Protein AF-A0AAW3YTH3-F1 (afdb_monomer)

Radius of gyration: 12.52 Å; Cα contacts (8 Å, |Δi|>4): 109; chains: 1; bounding box: 26×23×34 Å

Secondary structure (DSSP, 8-state):
-EEE-TTSPBPPTT--EEEEE-STT--S--TT-HHHHHHHEEE-TT--STT-EEEEEEEEE---TT-

Structure (mmCIF, N/CA/C/O backbone):
data_AF-A0AAW3YTH3-F1
#
_entry.id   AF-A0AAW3YTH3-F1
#
loop_
_atom_site.group_PDB
_atom_site.id
_atom_site.type_symbol
_atom_site.label_atom_id
_atom_site.label_alt_id
_atom_site.label_comp_id
_atom_site.label_asym_id
_atom_site.label_entity_id
_atom_site.label_seq_id
_atom_site.pdbx_PDB_ins_code
_atom_site.Cartn_x
_atom_site.Cartn_y
_atom_site.Cartn_z
_atom_site.occupancy
_atom_site.B_iso_or_equiv
_atom_site.auth_seq_id
_atom_site.auth_comp_id
_atom_site.auth_asym_id
_atom_site.auth_atom_id
_atom_site.pdbx_PDB_model_num
ATOM 1 N N . LEU A 1 1 ? 0.461 5.988 3.100 1.00 94.38 1 LEU A N 1
ATOM 2 C CA . LEU A 1 1 ? 0.105 4.616 3.521 1.00 94.38 1 LEU A CA 1
ATOM 3 C C . LEU A 1 1 ? -1.406 4.568 3.614 1.00 94.38 1 LEU A C 1
ATOM 5 O O . LEU A 1 1 ? -1.983 5.542 4.084 1.00 94.38 1 LEU A O 1
ATOM 9 N N . TYR A 1 2 ? -2.023 3.497 3.134 1.00 97.06 2 TYR A N 1
ATOM 10 C CA . TYR A 1 2 ? -3.472 3.321 3.124 1.00 97.06 2 TYR A CA 1
ATOM 11 C C . TYR A 1 2 ? -3.817 1.941 3.682 1.00 97.06 2 TYR A C 1
A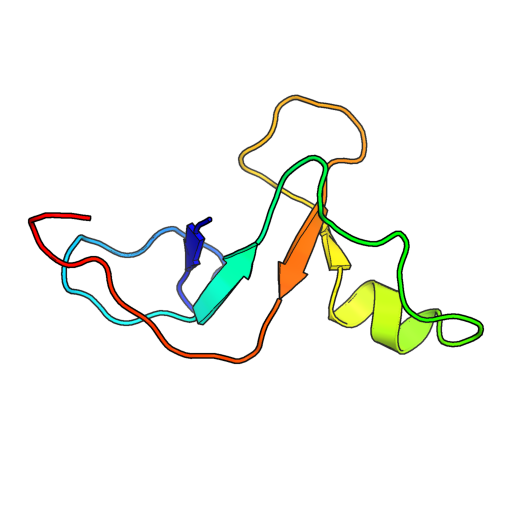TOM 13 O O . TYR A 1 2 ? -3.070 0.992 3.458 1.00 97.06 2 TYR A O 1
ATOM 21 N N . ILE A 1 3 ? -4.943 1.842 4.386 1.00 98.00 3 ILE A N 1
ATOM 22 C CA . ILE A 1 3 ? -5.554 0.569 4.781 1.00 98.00 3 ILE A CA 1
ATOM 23 C C . ILE A 1 3 ? -6.841 0.453 3.970 1.00 98.00 3 ILE A C 1
ATOM 25 O O . ILE A 1 3 ? -7.734 1.288 4.135 1.00 98.00 3 ILE A O 1
ATOM 29 N N . LEU A 1 4 ? -6.899 -0.516 3.056 1.00 98.25 4 LEU A N 1
ATOM 30 C CA . LEU A 1 4 ? -7.967 -0.626 2.061 1.00 98.25 4 LEU A CA 1
ATOM 31 C C . LEU A 1 4 ? -8.765 -1.924 2.216 1.00 98.25 4 LEU A C 1
ATOM 33 O O . LEU A 1 4 ? -8.219 -2.957 2.607 1.00 98.25 4 LEU A O 1
ATOM 37 N N . ASP A 1 5 ? -10.050 -1.877 1.884 1.00 97.44 5 ASP A N 1
ATOM 38 C CA . ASP A 1 5 ? -10.886 -3.065 1.733 1.00 97.44 5 ASP A CA 1
ATOM 39 C C . ASP A 1 5 ? -10.648 -3.776 0.384 1.00 97.44 5 ASP A C 1
ATOM 41 O O . ASP A 1 5 ? -9.820 -3.376 -0.441 1.00 97.44 5 ASP A O 1
ATOM 45 N N . ALA A 1 6 ? -11.397 -4.856 0.144 1.00 94.88 6 ALA A N 1
ATOM 46 C CA . ALA A 1 6 ? -11.310 -5.636 -1.090 1.00 94.88 6 ALA A CA 1
ATOM 47 C C . ALA A 1 6 ? -11.759 -4.859 -2.344 1.00 94.88 6 ALA A C 1
ATOM 49 O O . ALA A 1 6 ? -11.459 -5.275 -3.463 1.00 94.88 6 ALA A O 1
ATOM 50 N N . GLN A 1 7 ? -12.473 -3.746 -2.170 1.00 95.44 7 GLN A N 1
ATOM 51 C CA . GLN A 1 7 ? -12.926 -2.844 -3.226 1.00 95.44 7 GLN A CA 1
ATOM 52 C C . GLN A 1 7 ? -11.942 -1.678 -3.442 1.00 95.44 7 GLN A C 1
ATOM 54 O O . GLN A 1 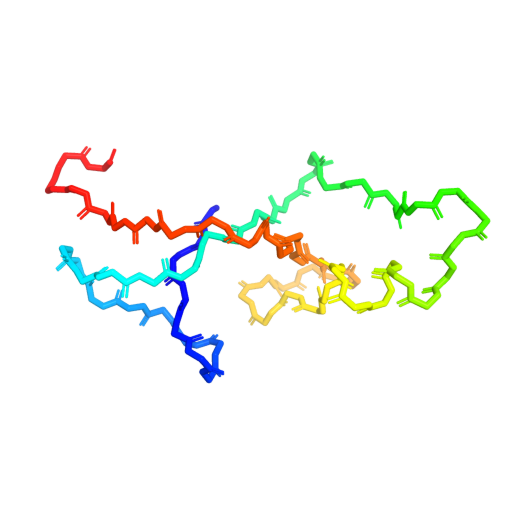7 ? -12.198 -0.793 -4.263 1.00 95.44 7 GLN A O 1
ATOM 59 N N . GLY A 1 8 ? -10.808 -1.671 -2.733 1.00 95.19 8 GLY A N 1
ATOM 60 C CA . GLY A 1 8 ? -9.794 -0.625 -2.821 1.00 95.19 8 GLY A CA 1
ATOM 61 C C . GLY A 1 8 ? -10.209 0.684 -2.150 1.00 95.19 8 GLY A C 1
ATOM 62 O O . GLY A 1 8 ? -9.643 1.727 -2.471 1.0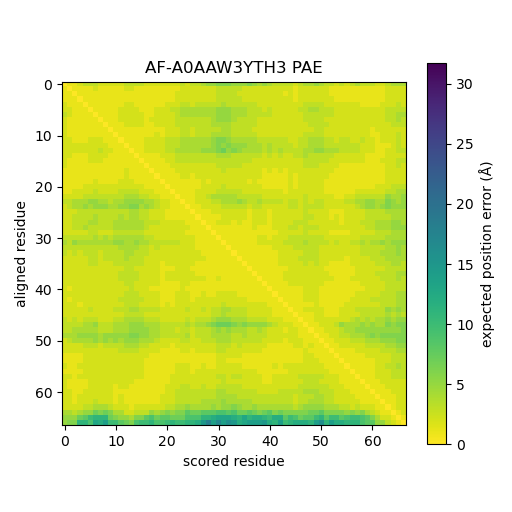0 95.19 8 GLY A O 1
ATOM 63 N N . GLN A 1 9 ? -11.198 0.656 -1.252 1.00 97.25 9 GLN A N 1
ATOM 64 C CA . GLN A 1 9 ? -11.662 1.832 -0.519 1.00 97.25 9 GLN A CA 1
ATOM 65 C C . GLN A 1 9 ? -11.011 1.907 0.867 1.00 97.25 9 GLN A C 1
ATOM 67 O O . GLN A 1 9 ? -10.781 0.867 1.488 1.00 97.25 9 GLN A O 1
ATOM 72 N N . PRO A 1 10 ? -10.711 3.113 1.387 1.00 97.25 10 PRO A N 1
ATOM 73 C CA . PRO A 1 10 ? -10.224 3.266 2.751 1.00 97.25 10 PRO A CA 1
ATOM 74 C C . PRO A 1 10 ? -11.213 2.710 3.776 1.00 97.25 10 PRO A C 1
ATOM 76 O O . PRO A 1 10 ? -12.400 3.039 3.748 1.00 97.25 10 PRO A O 1
ATOM 79 N N . VAL A 1 11 ? -10.712 1.909 4.713 1.00 97.69 11 VAL A N 1
ATOM 80 C CA . VAL A 1 11 ? -11.525 1.407 5.828 1.00 97.69 11 VAL A CA 1
ATOM 81 C C . VAL A 1 11 ? -11.608 2.434 6.968 1.00 97.69 11 VAL A C 1
ATOM 83 O O . VAL A 1 11 ? -10.699 3.256 7.124 1.00 97.69 11 VAL A O 1
ATOM 86 N N . PRO A 1 12 ? -12.663 2.394 7.806 1.00 96.31 12 PRO A N 1
ATOM 87 C CA . PRO A 1 12 ? -12.742 3.225 9.006 1.00 96.31 12 PRO A CA 1
ATOM 88 C C . PRO A 1 12 ? -11.606 2.953 10.006 1.00 96.31 12 PRO A C 1
ATOM 90 O O . PRO A 1 12 ? -11.000 1.881 10.023 1.00 96.31 12 PRO A O 1
ATOM 93 N N . LEU A 1 13 ? -11.353 3.911 10.902 1.00 95.62 13 LEU A N 1
ATOM 94 C CA . LEU A 1 13 ? -10.359 3.761 11.969 1.00 95.62 13 LEU A CA 1
ATOM 95 C C . LEU A 1 13 ? -10.669 2.537 12.850 1.00 95.62 13 LEU A C 1
ATOM 97 O O . LEU A 1 13 ? -11.820 2.290 13.206 1.00 95.62 13 LEU A O 1
ATOM 101 N N . GLY A 1 14 ? -9.641 1.754 13.188 1.00 95.81 14 GLY A N 1
ATOM 102 C CA . GLY A 1 14 ? -9.778 0.509 13.948 1.00 95.81 14 GLY A CA 1
ATOM 103 C C . GLY A 1 14 ? -10.278 -0.703 13.148 1.00 95.81 14 GLY A C 1
ATOM 104 O O . GLY A 1 14 ? -10.200 -1.824 13.654 1.00 95.81 14 GLY A O 1
ATOM 105 N N . VAL A 1 15 ? -10.740 -0.525 11.905 1.00 97.69 15 VAL A N 1
ATOM 106 C CA . VAL A 1 15 ? -11.170 -1.628 11.033 1.00 97.69 15 VAL A CA 1
ATOM 107 C C . VAL A 1 15 ? -9.966 -2.199 10.288 1.00 97.69 15 VAL A C 1
ATOM 109 O O . VAL A 1 15 ? -9.080 -1.466 9.852 1.00 97.69 15 VAL A O 1
ATOM 112 N N . ALA A 1 16 ? -9.912 -3.527 10.180 1.00 97.94 16 ALA A N 1
ATOM 113 C CA . ALA A 1 16 ? -8.847 -4.210 9.459 1.00 97.94 16 ALA A CA 1
ATOM 114 C C . ALA A 1 16 ? -9.035 -4.099 7.938 1.00 97.94 16 ALA A C 1
ATOM 116 O O . ALA A 1 16 ? -10.147 -4.233 7.431 1.00 97.94 16 ALA A O 1
ATOM 117 N N . GLY A 1 17 ? -7.926 -3.927 7.226 1.00 98.38 17 GLY A N 1
ATOM 118 C CA . GLY A 1 17 ? -7.838 -3.980 5.770 1.00 98.38 17 GLY A CA 1
ATOM 119 C C . GLY A 1 17 ? -6.408 -4.274 5.324 1.00 98.38 17 GLY A C 1
ATOM 120 O O . GLY A 1 17 ? -5.519 -4.482 6.151 1.00 98.38 17 GLY A O 1
ATOM 121 N N . GLU A 1 18 ? -6.173 -4.309 4.019 1.00 98.56 18 GLU A N 1
ATOM 122 C CA . GLU A 1 18 ? -4.847 -4.563 3.460 1.00 98.56 18 GLU A CA 1
ATOM 123 C C . GLU A 1 18 ? -4.011 -3.276 3.403 1.00 98.56 18 GLU A C 1
ATOM 125 O O . GLU A 1 18 ? -4.477 -2.222 2.952 1.00 98.56 18 GLU A O 1
ATOM 130 N N . ILE A 1 19 ? -2.753 -3.370 3.830 1.00 98.38 19 ILE A N 1
ATOM 131 C CA . ILE A 1 19 ? -1.793 -2.268 3.814 1.00 98.38 19 ILE A CA 1
ATOM 132 C C . ILE A 1 19 ? -1.329 -2.004 2.374 1.00 98.38 19 ILE A C 1
ATOM 134 O O . ILE A 1 19 ? -0.875 -2.894 1.658 1.00 98.38 19 ILE A O 1
ATOM 138 N N . HIS A 1 20 ? -1.410 -0.741 1.959 1.00 98.38 20 HIS A N 1
ATOM 139 C CA . HIS A 1 20 ? -0.930 -0.256 0.668 1.00 98.38 20 HIS A CA 1
ATOM 140 C C . HIS A 1 20 ? 0.021 0.933 0.849 1.00 98.38 20 HIS A C 1
ATOM 142 O O . HIS A 1 20 ? -0.243 1.871 1.612 1.00 98.38 20 HIS A O 1
ATOM 148 N N . ILE A 1 21 ? 1.139 0.922 0.122 1.00 98.00 21 ILE A N 1
ATOM 149 C CA . ILE A 1 21 ? 2.191 1.944 0.230 1.00 98.00 21 ILE A CA 1
ATOM 150 C C . ILE A 1 21 ? 2.245 2.772 -1.054 1.00 98.00 21 ILE A C 1
ATOM 152 O O . ILE A 1 21 ? 2.483 2.230 -2.126 1.00 98.00 21 ILE A O 1
ATOM 156 N N . GLY A 1 22 ? 2.054 4.087 -0.934 1.00 96.88 22 GLY A N 1
ATOM 157 C CA . GLY A 1 22 ? 2.208 5.062 -2.020 1.00 96.88 22 GLY A CA 1
ATOM 158 C C . GLY A 1 22 ? 3.404 5.996 -1.807 1.00 96.88 22 GLY A C 1
ATOM 159 O O . GLY A 1 22 ? 4.055 5.961 -0.760 1.00 96.88 22 GLY A O 1
ATOM 160 N N . GLY A 1 23 ? 3.653 6.876 -2.777 1.00 95.25 23 GLY A N 1
ATOM 161 C CA . GLY A 1 23 ? 4.653 7.947 -2.687 1.00 95.25 23 GLY A CA 1
ATOM 162 C C . GLY A 1 23 ? 6.024 7.612 -3.286 1.00 95.25 23 GLY A C 1
ATOM 163 O O . GLY A 1 23 ? 6.215 6.597 -3.952 1.00 95.25 23 GLY A O 1
ATOM 164 N N . VAL A 1 24 ? 6.998 8.499 -3.054 1.00 93.75 24 VAL A N 1
ATOM 165 C CA . VAL A 1 24 ? 8.309 8.497 -3.742 1.00 93.75 24 VAL A CA 1
ATOM 166 C C . VAL A 1 24 ? 9.166 7.249 -3.492 1.00 93.75 24 VAL A C 1
ATOM 168 O O . VAL A 1 24 ? 10.051 6.951 -4.286 1.00 93.75 24 VAL A O 1
ATOM 171 N N . GLY A 1 25 ? 8.907 6.516 -2.404 1.00 93.81 25 GLY A N 1
ATOM 172 C CA . GLY A 1 25 ? 9.620 5.282 -2.058 1.00 93.81 25 GLY A CA 1
ATOM 173 C C . GLY A 1 25 ? 9.120 4.032 -2.791 1.00 93.81 25 GLY A C 1
ATOM 174 O O . GLY A 1 25 ? 9.723 2.969 -2.657 1.00 93.81 25 GLY A O 1
ATOM 175 N N . VAL A 1 26 ? 8.029 4.125 -3.558 1.00 96.81 26 VAL A N 1
ATOM 176 C CA . VAL A 1 26 ? 7.487 2.985 -4.306 1.00 96.81 26 VAL A CA 1
ATOM 177 C C . VAL A 1 26 ? 8.421 2.622 -5.462 1.00 96.81 26 VAL A C 1
ATOM 179 O O . VAL A 1 26 ? 8.754 3.448 -6.314 1.00 96.81 26 VAL A O 1
ATOM 182 N N . ALA A 1 27 ? 8.832 1.355 -5.513 1.00 96.69 27 ALA A N 1
ATOM 183 C CA . ALA A 1 27 ? 9.738 0.860 -6.542 1.00 96.69 27 ALA A CA 1
ATOM 184 C C . ALA A 1 27 ? 9.139 0.951 -7.959 1.00 96.69 27 ALA A C 1
ATOM 186 O O . ALA A 1 27 ? 7.927 1.027 -8.174 1.00 96.69 27 ALA A O 1
ATOM 187 N N . ARG A 1 28 ? 10.001 0.876 -8.980 1.00 95.75 28 ARG A N 1
ATOM 188 C CA . ARG A 1 28 ? 9.558 0.802 -10.387 1.00 95.75 28 ARG A CA 1
ATOM 189 C C . ARG A 1 28 ? 8.816 -0.500 -10.688 1.00 95.75 28 ARG A C 1
ATOM 191 O O . ARG A 1 28 ? 7.950 -0.506 -11.556 1.00 95.75 28 ARG A O 1
ATOM 198 N N . GLY A 1 29 ? 9.134 -1.560 -9.958 1.00 97.19 29 GLY A N 1
ATOM 199 C CA . GLY A 1 29 ? 8.581 -2.892 -10.130 1.00 97.19 29 GLY A CA 1
ATOM 200 C C . GLY A 1 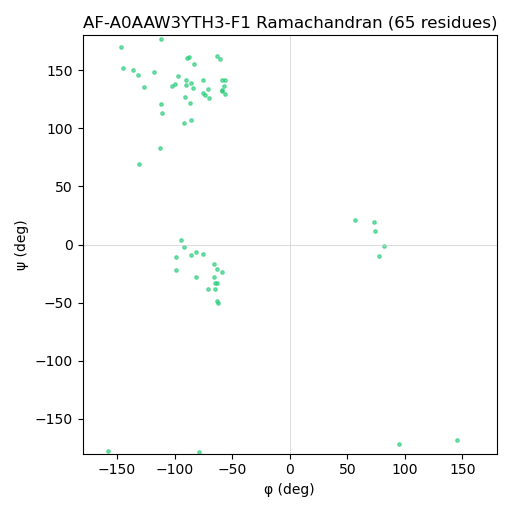29 ? 9.620 -3.958 -9.820 1.00 97.19 29 GLY A C 1
ATOM 201 O O . GLY A 1 29 ? 10.709 -3.664 -9.323 1.00 97.19 29 GLY A O 1
ATOM 202 N N . TYR A 1 30 ? 9.293 -5.192 -10.174 1.00 98.12 30 TYR A N 1
ATOM 203 C CA . TYR A 1 30 ? 10.212 -6.318 -10.119 1.00 98.12 30 TYR A CA 1
ATOM 204 C C . TYR A 1 30 ? 10.947 -6.464 -11.455 1.00 98.12 30 TYR A C 1
ATOM 206 O O . TYR A 1 30 ? 10.323 -6.566 -12.516 1.00 98.12 30 TYR A O 1
ATOM 214 N N . LEU A 1 31 ? 12.282 -6.503 -11.406 1.00 98.31 31 LEU A N 1
ATOM 215 C CA . LEU A 1 31 ? 13.120 -6.665 -12.595 1.00 98.31 31 LEU A CA 1
ATOM 216 C C . LEU A 1 31 ? 12.737 -7.944 -13.356 1.00 98.31 31 LEU A C 1
ATOM 218 O O . LEU A 1 31 ? 12.646 -9.019 -12.765 1.00 98.31 31 LEU A O 1
ATOM 222 N N . ASN A 1 32 ? 12.514 -7.817 -14.667 1.00 98.00 32 ASN A N 1
ATOM 223 C CA . ASN A 1 32 ? 12.132 -8.910 -15.571 1.00 98.00 32 ASN A CA 1
ATOM 224 C C . ASN A 1 32 ? 10.848 -9.664 -15.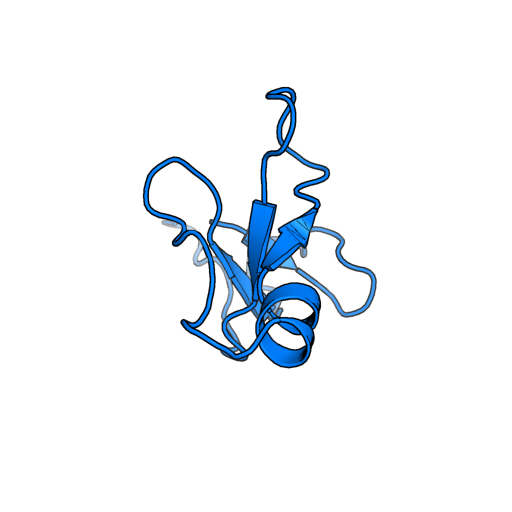173 1.00 98.00 32 ASN A C 1
ATOM 226 O O . ASN A 1 32 ? 10.634 -10.794 -15.609 1.00 98.00 32 ASN A O 1
ATOM 230 N N . ARG A 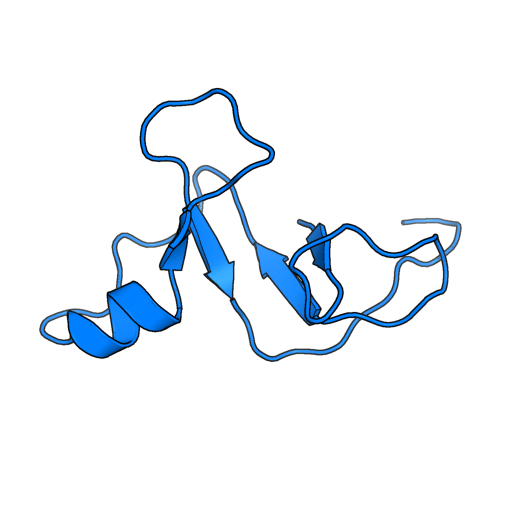1 33 ? 9.971 -9.054 -14.363 1.00 98.38 33 ARG A N 1
ATOM 231 C CA . ARG A 1 33 ? 8.678 -9.639 -13.972 1.00 98.38 33 ARG A CA 1
ATOM 232 C C . ARG A 1 33 ? 7.529 -8.640 -14.169 1.00 98.38 33 ARG A C 1
ATOM 234 O O . ARG A 1 33 ? 6.955 -8.163 -13.185 1.00 98.38 33 ARG A O 1
ATOM 241 N N . PRO A 1 34 ? 7.171 -8.306 -15.424 1.00 97.69 34 PRO A N 1
ATOM 242 C CA . PRO A 1 34 ? 6.150 -7.298 -15.719 1.00 97.69 34 PRO A CA 1
ATOM 243 C C . PRO A 1 34 ? 4.750 -7.695 -15.232 1.00 97.69 34 PRO A C 1
ATOM 245 O O . PRO A 1 34 ? 4.050 -6.848 -14.691 1.00 97.69 34 PRO A O 1
ATOM 248 N N . ALA A 1 35 ? 4.364 -8.973 -15.339 1.00 98.06 35 ALA A N 1
ATOM 249 C CA . ALA A 1 35 ? 3.057 -9.445 -14.869 1.00 98.06 35 ALA A CA 1
ATOM 250 C C . ALA A 1 35 ? 2.892 -9.270 -13.349 1.00 98.06 35 ALA A C 1
ATOM 252 O O . ALA A 1 35 ? 1.943 -8.639 -12.897 1.00 98.06 35 ALA A O 1
ATOM 253 N N . LEU A 1 36 ? 3.877 -9.729 -12.568 1.00 98.06 36 LEU A N 1
ATOM 254 C CA . LEU A 1 36 ? 3.875 -9.558 -11.111 1.00 98.06 36 LEU A CA 1
ATOM 255 C C . LEU A 1 36 ? 3.967 -8.079 -10.709 1.00 98.06 36 LEU A C 1
ATOM 257 O O . LEU A 1 36 ? 3.396 -7.663 -9.706 1.00 98.06 36 LEU A O 1
ATOM 261 N N . THR A 1 37 ? 4.679 -7.271 -11.500 1.00 98.25 37 THR A N 1
ATOM 262 C CA . THR A 1 37 ? 4.728 -5.821 -11.294 1.00 98.25 37 THR A CA 1
ATOM 263 C C . THR A 1 37 ? 3.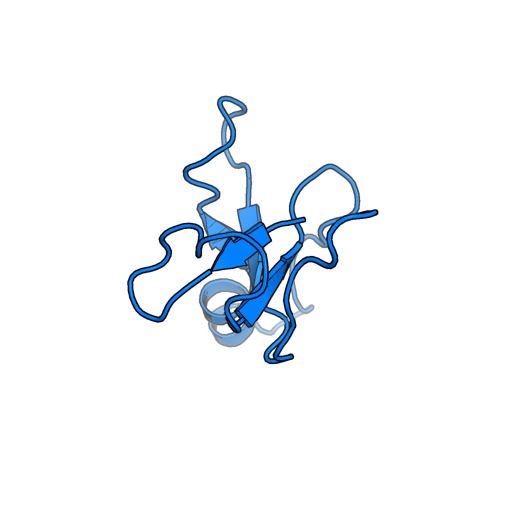346 -5.201 -11.471 1.00 98.25 37 THR A C 1
ATOM 265 O O . THR A 1 37 ? 2.919 -4.462 -10.597 1.00 98.25 37 THR A O 1
ATOM 268 N N . ALA A 1 38 ? 2.625 -5.516 -12.547 1.00 97.56 38 ALA A N 1
ATOM 269 C CA . ALA A 1 38 ? 1.278 -4.990 -12.769 1.00 97.56 38 ALA A CA 1
ATOM 270 C C . ALA A 1 38 ? 0.284 -5.443 -11.686 1.00 97.56 38 ALA A C 1
ATOM 272 O O . ALA A 1 38 ? -0.610 -4.691 -11.314 1.00 97.56 38 ALA A O 1
ATOM 273 N N . GLU A 1 39 ? 0.468 -6.650 -11.149 1.00 97.50 39 GLU A N 1
ATOM 274 C CA . GLU A 1 39 ? -0.365 -7.182 -10.070 1.00 97.50 39 GLU A CA 1
ATOM 275 C C . GLU A 1 39 ? -0.126 -6.483 -8.721 1.00 97.50 39 GLU A C 1
ATOM 277 O O . GLU A 1 39 ? -1.070 -6.274 -7.960 1.00 97.50 39 GLU A O 1
ATOM 282 N N . ARG A 1 40 ? 1.130 -6.138 -8.397 1.00 98.06 40 ARG A N 1
ATOM 283 C CA . ARG A 1 40 ? 1.495 -5.564 -7.088 1.00 98.06 40 ARG A CA 1
ATOM 284 C C . ARG A 1 40 ? 1.629 -4.048 -7.077 1.00 98.06 40 ARG A C 1
ATOM 286 O O . ARG A 1 40 ? 1.531 -3.459 -6.009 1.00 98.06 40 ARG A O 1
ATOM 293 N N . PHE A 1 41 ? 1.863 -3.417 -8.222 1.00 98.12 41 PHE A N 1
ATOM 294 C CA . PHE A 1 41 ? 2.033 -1.970 -8.363 1.00 98.12 41 PHE A CA 1
ATOM 295 C C . PHE A 1 41 ? 0.852 -1.396 -9.148 1.00 98.12 41 PHE A C 1
ATOM 297 O O . PHE A 1 41 ? 0.929 -1.206 -10.363 1.00 98.12 41 PHE A O 1
ATOM 304 N N . ILE A 1 42 ? -0.245 -1.146 -8.438 1.00 97.12 42 ILE A N 1
ATOM 305 C CA . ILE A 1 42 ? -1.529 -0.717 -9.003 1.00 97.12 42 ILE A CA 1
ATOM 306 C C . ILE A 1 42 ? -1.616 0.816 -9.093 1.00 97.12 42 ILE A C 1
ATOM 308 O O . ILE A 1 42 ? -0.864 1.498 -8.395 1.00 97.12 42 ILE A O 1
ATOM 312 N N . PRO A 1 43 ? -2.508 1.390 -9.922 1.00 97.00 43 PRO A N 1
ATOM 313 C CA . PRO A 1 43 ? -2.745 2.833 -9.938 1.00 97.00 43 PRO A CA 1
ATOM 314 C C . PRO A 1 43 ? -3.136 3.365 -8.555 1.00 97.00 43 PRO A C 1
ATOM 316 O O . PRO A 1 43 ? -3.878 2.706 -7.831 1.00 97.00 43 PRO A O 1
ATOM 319 N N . ASP A 1 44 ? -2.644 4.551 -8.201 1.00 97.06 44 ASP A N 1
ATOM 320 C CA . ASP A 1 44 ? -3.014 5.239 -6.962 1.00 97.06 44 ASP A CA 1
ATOM 321 C C . ASP A 1 44 ? -4.208 6.181 -7.206 1.00 97.06 44 ASP A C 1
ATOM 323 O O . ASP A 1 44 ? -4.016 7.245 -7.801 1.00 97.06 44 ASP A O 1
ATOM 327 N N . PRO A 1 45 ? -5.436 5.831 -6.768 1.00 95.12 45 PRO A N 1
ATOM 328 C CA . PRO A 1 45 ? -6.613 6.677 -6.964 1.00 95.12 45 PRO A CA 1
ATOM 329 C C . PRO A 1 45 ? -6.647 7.890 -6.019 1.00 95.12 45 PRO A C 1
ATOM 331 O O . PRO A 1 45 ? -7.508 8.753 -6.172 1.00 95.12 45 PRO A O 1
ATOM 334 N N . PHE A 1 46 ? -5.746 7.963 -5.035 1.00 95.44 46 PHE A N 1
ATOM 335 C CA . PHE A 1 46 ? -5.724 9.011 -4.012 1.00 95.44 46 PHE A CA 1
ATOM 336 C C . PHE A 1 46 ? -4.713 10.120 -4.320 1.00 95.44 46 PHE A C 1
ATOM 338 O O . PHE A 1 46 ? -4.708 11.158 -3.657 1.00 95.44 46 PHE A O 1
ATOM 345 N N . SER A 1 47 ? -3.845 9.912 -5.312 1.00 94.81 47 SER A N 1
ATOM 346 C CA . SER A 1 47 ? -2.842 10.881 -5.741 1.00 94.81 47 SER A CA 1
ATOM 347 C C . SER A 1 47 ? -3.293 11.634 -6.989 1.00 94.81 47 SER A C 1
ATOM 349 O O . SER A 1 47 ? -3.793 11.049 -7.944 1.00 94.81 47 SER A O 1
ATOM 351 N N . THR A 1 48 ? -3.045 12.943 -7.020 1.00 94.56 48 THR A N 1
ATOM 352 C CA . THR A 1 48 ? -3.231 13.773 -8.221 1.00 94.56 48 THR A CA 1
ATOM 353 C C . THR A 1 48 ? -2.015 13.758 -9.148 1.00 94.56 48 THR A C 1
ATOM 355 O O . THR A 1 48 ? -2.080 14.288 -10.257 1.00 94.56 48 THR A O 1
ATOM 358 N N . ALA A 1 49 ? -0.893 13.174 -8.714 1.00 95.00 49 ALA A N 1
ATOM 359 C CA . ALA A 1 49 ? 0.313 13.118 -9.524 1.00 95.00 49 ALA A CA 1
ATOM 360 C C . ALA A 1 49 ? 0.172 12.059 -10.641 1.00 95.00 49 ALA A C 1
ATOM 362 O O . ALA A 1 49 ? -0.195 10.911 -10.368 1.00 95.00 49 ALA A O 1
ATOM 363 N N . PRO A 1 50 ? 0.474 12.412 -11.906 1.00 94.00 50 PRO A N 1
ATOM 364 C CA . PRO A 1 50 ? 0.395 11.470 -13.016 1.00 94.00 50 PRO A CA 1
ATOM 365 C C . PRO A 1 50 ? 1.302 10.255 -12.812 1.00 94.00 50 PRO A C 1
ATOM 367 O O . PRO A 1 50 ? 2.482 10.390 -12.491 1.00 94.00 50 PRO A O 1
ATOM 370 N N . GLY A 1 51 ? 0.760 9.058 -13.042 1.00 93.38 51 GLY A N 1
ATOM 371 C CA . GLY A 1 51 ? 1.520 7.809 -12.938 1.00 93.38 51 GLY A CA 1
ATOM 372 C C . GLY A 1 51 ? 1.834 7.363 -11.505 1.00 93.38 51 GLY A C 1
ATOM 373 O O . GLY A 1 51 ? 2.636 6.441 -11.332 1.00 93.38 51 GLY A O 1
ATOM 374 N N . SER A 1 52 ? 1.217 7.978 -10.489 1.00 96.69 52 SER A N 1
ATOM 375 C CA . SER A 1 52 ? 1.285 7.497 -9.107 1.00 96.69 52 SER A CA 1
ATOM 376 C C . SER A 1 52 ? 0.751 6.073 -8.981 1.00 96.69 52 SER A C 1
ATOM 378 O O . SER A 1 52 ? -0.221 5.682 -9.634 1.00 96.69 52 SER A O 1
ATOM 380 N N . ARG A 1 53 ? 1.417 5.282 -8.137 1.00 97.69 53 ARG A N 1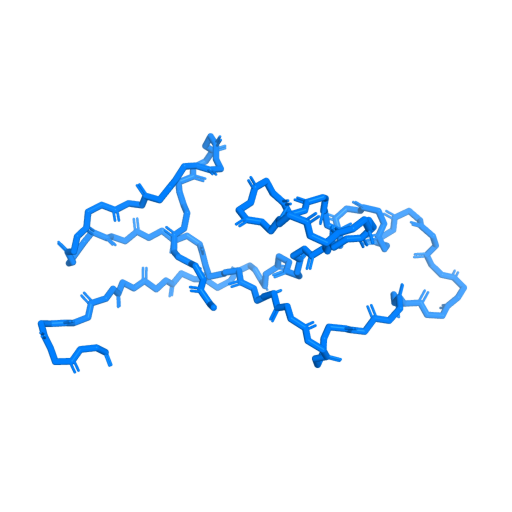
ATOM 381 C CA . ARG A 1 53 ? 1.126 3.863 -7.924 1.00 97.69 53 ARG A CA 1
ATOM 382 C C . ARG A 1 53 ? 1.160 3.521 -6.443 1.00 97.69 53 ARG A C 1
ATOM 384 O O . ARG A 1 53 ? 1.959 4.088 -5.695 1.00 97.69 53 ARG A O 1
ATOM 391 N N . LEU A 1 54 ? 0.357 2.536 -6.066 1.00 98.12 54 LEU A N 1
ATOM 392 C CA . LEU A 1 54 ? 0.402 1.875 -4.769 1.00 98.12 54 LEU A CA 1
ATOM 393 C C . LEU A 1 54 ? 1.089 0.519 -4.904 1.00 98.12 54 LEU A C 1
ATOM 395 O O . LEU A 1 54 ? 0.796 -0.243 -5.823 1.00 98.12 54 LEU A O 1
ATOM 399 N N . TYR A 1 55 ? 1.971 0.204 -3.961 1.00 98.44 55 TYR A N 1
ATOM 400 C CA . TYR A 1 55 ? 2.451 -1.150 -3.734 1.00 98.44 55 TYR A CA 1
ATOM 401 C C . TYR A 1 55 ? 1.494 -1.887 -2.794 1.00 98.44 55 TYR A C 1
ATOM 403 O O . TYR A 1 55 ? 1.261 -1.448 -1.665 1.00 98.44 55 TYR A O 1
ATOM 411 N N . LYS A 1 56 ? 0.958 -3.002 -3.283 1.00 98.00 56 LYS A N 1
ATOM 412 C CA . LYS A 1 56 ? 0.052 -3.911 -2.589 1.00 98.00 56 LYS A CA 1
ATOM 413 C C . LYS A 1 56 ? 0.867 -4.929 -1.784 1.00 98.00 56 LYS A C 1
ATOM 415 O O . LYS A 1 56 ? 1.523 -5.788 -2.382 1.00 98.00 56 LYS A O 1
ATOM 420 N N . THR A 1 57 ? 0.895 -4.794 -0.454 1.00 97.62 57 THR A N 1
ATOM 421 C CA . THR A 1 57 ? 1.859 -5.540 0.376 1.00 97.62 57 T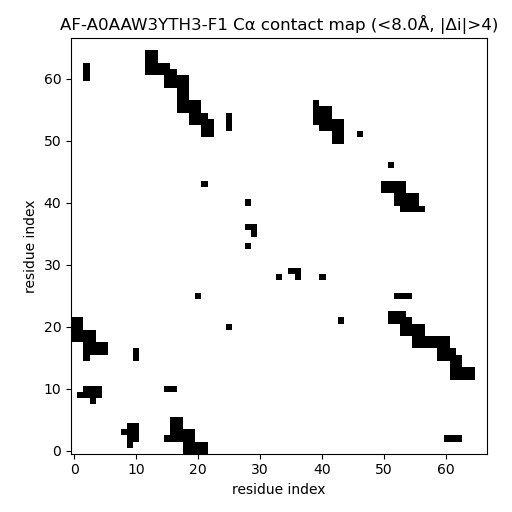HR A CA 1
ATOM 422 C C . THR A 1 57 ? 1.424 -6.975 0.662 1.00 97.62 57 THR A C 1
ATOM 424 O O . THR A 1 57 ? 2.284 -7.840 0.814 1.00 97.62 57 THR A O 1
ATOM 427 N N . GLY A 1 58 ? 0.114 -7.247 0.684 1.00 97.19 58 GLY A N 1
ATOM 428 C CA . GLY A 1 58 ? -0.454 -8.510 1.157 1.00 97.19 58 GLY A CA 1
ATOM 429 C C . GLY A 1 58 ? -0.594 -8.608 2.681 1.00 97.19 58 GLY A C 1
ATOM 430 O O . GLY A 1 58 ? -1.104 -9.614 3.171 1.00 97.19 58 GLY A O 1
ATOM 431 N N . ASP A 1 59 ? -0.177 -7.586 3.429 1.00 98.31 59 ASP A N 1
ATOM 432 C CA . ASP A 1 59 ? -0.265 -7.564 4.889 1.00 98.31 59 ASP A CA 1
ATOM 433 C C . ASP A 1 59 ? -1.589 -6.951 5.346 1.00 98.31 59 ASP A C 1
ATOM 435 O O . ASP A 1 59 ? -2.057 -5.957 4.789 1.00 98.31 59 ASP A O 1
ATOM 439 N N . LEU A 1 60 ? -2.171 -7.504 6.411 1.00 98.12 60 LEU A N 1
ATOM 440 C CA . LEU A 1 60 ? -3.335 -6.914 7.067 1.00 98.12 60 LEU A CA 1
ATOM 441 C C . LEU A 1 60 ? -2.902 -5.951 8.171 1.00 98.12 60 LEU A C 1
ATOM 443 O O . LEU A 1 60 ? -2.030 -6.258 8.983 1.00 98.12 60 LEU A O 1
ATOM 447 N N . GLY A 1 61 ? -3.569 -4.805 8.232 1.00 97.50 61 GLY A N 1
ATOM 448 C CA . GLY A 1 61 ? -3.353 -3.783 9.244 1.00 97.50 61 GLY A CA 1
ATOM 449 C C . GLY A 1 61 ? -4.643 -3.060 9.602 1.00 97.50 61 GLY A C 1
ATOM 450 O O . GLY A 1 61 ? -5.676 -3.217 8.955 1.00 97.50 61 GLY A O 1
ATOM 451 N N . ARG A 1 62 ? -4.575 -2.255 10.658 1.00 97.44 62 ARG A N 1
ATOM 452 C CA . ARG A 1 62 ? -5.609 -1.285 11.021 1.00 97.44 62 ARG A CA 1
ATOM 453 C C . ARG A 1 62 ? -4.940 -0.059 11.611 1.00 97.44 62 ARG A C 1
ATOM 455 O O . ARG A 1 62 ? -3.896 -0.185 12.246 1.00 97.44 62 ARG A O 1
ATOM 462 N N . TRP A 1 63 ? -5.581 1.087 11.458 1.00 96.19 63 TRP A N 1
ATOM 463 C CA . TRP A 1 63 ? -5.176 2.286 12.177 1.00 96.19 63 TRP A CA 1
ATOM 464 C C . TRP A 1 63 ? -5.515 2.165 13.657 1.00 96.19 63 TRP A C 1
ATOM 466 O O . TRP A 1 63 ? -6.629 1.752 14.006 1.00 96.19 63 TRP A O 1
ATOM 476 N N . LEU A 1 64 ? -4.562 2.527 14.512 1.00 94.81 64 LEU A N 1
ATOM 477 C CA . LEU A 1 64 ? -4.824 2.765 15.923 1.00 94.81 64 LEU A CA 1
ATOM 478 C C . LEU A 1 64 ? -5.249 4.233 16.117 1.00 94.81 64 LEU A C 1
ATOM 480 O O . LEU A 1 64 ? -5.050 5.056 15.224 1.00 94.81 64 LEU A O 1
ATOM 484 N N . PRO A 1 65 ? -5.897 4.584 17.242 1.00 90.00 65 PRO A N 1
ATOM 485 C CA . PRO A 1 65 ? -6.345 5.958 17.484 1.00 90.00 65 PRO A CA 1
ATOM 486 C C . PRO A 1 65 ? -5.221 7.005 17.478 1.00 90.00 65 PRO A C 1
ATOM 488 O O . PRO A 1 65 ? -5.493 8.178 17.241 1.00 90.00 65 PRO A O 1
ATOM 491 N N . ASP A 1 66 ? -3.985 6.591 17.748 1.00 91.44 66 ASP A N 1
ATOM 492 C CA . ASP A 1 66 ? -2.775 7.414 17.743 1.00 91.44 66 ASP A CA 1
ATOM 493 C C . ASP A 1 66 ? -2.037 7.439 16.393 1.00 91.44 66 ASP A C 1
ATOM 495 O O . ASP A 1 66 ? -1.079 8.202 16.250 1.00 91.44 66 ASP A O 1
ATOM 499 N N . GLY A 1 67 ? -2.526 6.690 15.397 1.00 78.44 67 GLY A N 1
ATOM 500 C CA . GLY A 1 67 ? -1.903 6.538 14.081 1.00 78.44 67 GLY A CA 1
ATOM 501 C C . GLY A 1 67 ? -1.079 5.268 13.995 1.00 78.44 67 GLY A C 1
ATOM 502 O O . GLY A 1 67 ? 0.146 5.347 14.218 1.00 78.44 67 GLY A O 1
#

Foldseek 3Di:
DAFAAPVRHGDDAPDKGFDKDWDDPDDPADPPCVPRRPVQWDADPPDPDPPTTIGGDRDMDGHDPVD

Nearest PDB structures (foldseek):
  6oyf-assembly1_A  TM=9.958E-01  e=4.059E-08  Eleftheria terrae
  6ozv-assembly1_A  TM=9.889E-01  e=4.059E-08  Eleftheria terrae
  6p3i-assembly1_A  TM=9.945E-01  e=5.572E-08  Eleftheria terrae
  6p4u-assembly1_A  TM=9.919E-01  e=5.572E-08  Eleftheria terrae
  8jbr-assembly1_A  TM=9.828E-01  e=8.488E-07  Microcystis aeruginosa PCC 7806

Mean predicted aligned error: 2.48 Å

pLDDT: mean 96.41, std 2.82, range [78.44, 98.56]

Solvent-accessible surface area (backbone atoms only — not comparable to full-atom values): 4111 Å² total; per-residue (Å²): 113,45,40,21,44,98,86,71,42,78,52,61,85,64,39,77,20,40,35,30,40,52,62,93,84,50,72,98,61,52,87,98,32,66,68,63,21,56,72,31,48,35,79,32,90,88,52,90,56,87,88,42,38,24,38,58,68,86,43,79,40,54,46,53,100,89,103

Organism: NCBI:txid290112

Sequence (67 aa):
LYILDAQGQPVPLGVAGEIHIGGVGVARGYLNRPALTAERFIPDPFSTAPGSRLYKTGDLGRWLPDG